Protein AF-A0A9D0CRR4-F1 (afdb_monomer)

Radius of gyration: 15.13 Å; Cα contacts (8 Å, |Δi|>4): 11; chains: 1; bounding box: 27×22×36 Å

Solvent-accessible surface area (backbone atoms only — not comparable to full-atom values): 28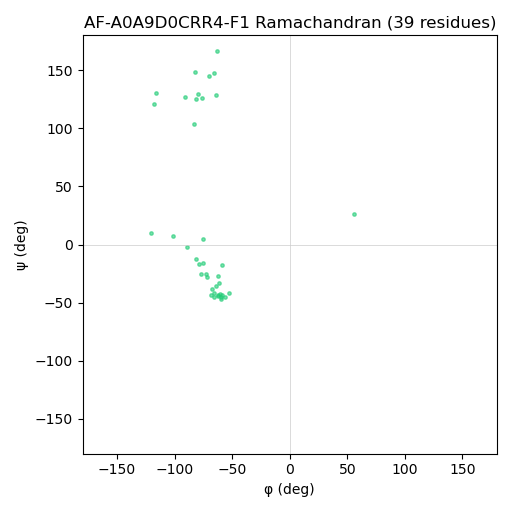19 Å² total; per-residue (Å²): 132,84,77,54,75,73,56,68,72,36,87,87,63,78,92,77,86,58,60,67,62,53,54,49,43,54,53,23,60,78,67,76,42,75,64,71,69,78,73,65,130

Mean predicted aligned error: 3.54 Å

Structure (mmCIF, N/CA/C/O backbone):
data_AF-A0A9D0CRR4-F1
#
_entry.id   AF-A0A9D0CRR4-F1
#
loop_
_atom_site.group_PDB
_atom_site.id
_atom_site.type_symbol
_atom_site.label_atom_id
_atom_site.label_alt_id
_atom_site.label_comp_id
_atom_site.label_asym_id
_atom_site.label_entity_id
_atom_site.label_seq_id
_atom_site.pdbx_PDB_ins_code
_atom_site.Cartn_x
_atom_site.Cartn_y
_atom_site.Cartn_z
_atom_site.occupancy
_atom_site.B_iso_or_equiv
_atom_site.auth_seq_id
_atom_site.auth_comp_id
_atom_site.auth_asym_id
_atom_site.auth_atom_id
_atom_site.pdbx_PDB_model_num
ATOM 1 N N . ILE A 1 1 ? 1.056 -3.367 6.715 1.00 90.50 1 ILE A N 1
ATOM 2 C CA . ILE A 1 1 ? 1.114 -3.661 8.167 1.00 90.50 1 ILE A CA 1
ATOM 3 C C . ILE A 1 1 ? -0.321 -3.673 8.676 1.00 90.50 1 ILE A C 1
ATOM 5 O O . ILE A 1 1 ? -1.052 -2.756 8.313 1.00 90.50 1 ILE A O 1
ATOM 9 N N . PRO A 1 2 ? -0.756 -4.709 9.406 1.00 93.88 2 PRO A N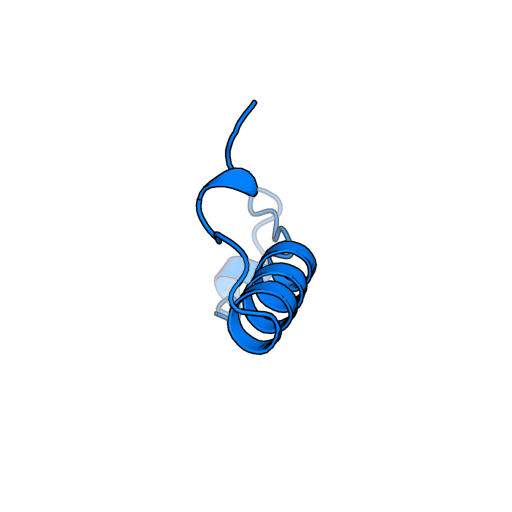 1
ATOM 10 C CA . PRO A 1 2 ? -2.096 -4.742 9.986 1.00 93.88 2 PRO A CA 1
ATOM 11 C C . PRO A 1 2 ? -2.274 -3.664 11.064 1.00 93.88 2 PRO A C 1
ATOM 13 O O . PRO A 1 2 ? -1.326 -3.349 11.777 1.00 93.88 2 PRO A O 1
ATOM 16 N N . LEU A 1 3 ? -3.488 -3.126 11.201 1.00 96.69 3 LEU A N 1
ATOM 17 C CA . LEU A 1 3 ? -3.841 -2.263 12.333 1.00 96.69 3 LEU A CA 1
ATOM 18 C C . LEU A 1 3 ? -3.931 -3.083 13.629 1.00 96.69 3 LEU A C 1
ATOM 20 O O . LEU A 1 3 ? -4.401 -4.231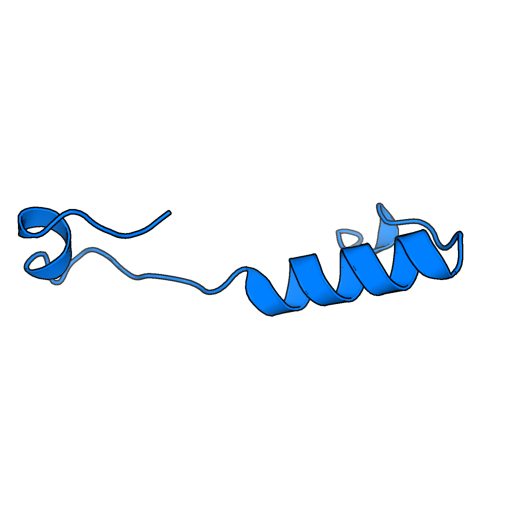 13.581 1.00 96.69 3 LEU A O 1
ATOM 24 N N . SER A 1 4 ? -3.531 -2.475 14.755 1.00 97.31 4 SER A N 1
ATOM 25 C CA . SER A 1 4 ? -3.837 -2.984 16.100 1.00 97.31 4 SER A CA 1
ATOM 26 C C . SER A 1 4 ? -5.348 -2.975 16.348 1.00 97.31 4 SER A C 1
ATOM 28 O O . SER A 1 4 ? -6.097 -2.373 15.575 1.00 97.31 4 SER A O 1
ATOM 30 N N . GLU A 1 5 ? -5.810 -3.653 17.395 1.00 96.69 5 GLU A N 1
ATOM 31 C CA . GLU A 1 5 ? -7.243 -3.736 17.700 1.00 96.69 5 GLU A CA 1
ATOM 32 C C . GLU A 1 5 ? -7.836 -2.351 17.991 1.00 96.69 5 GLU A C 1
ATOM 34 O O . GLU A 1 5 ? -8.822 -1.970 17.364 1.00 96.69 5 GLU A O 1
ATOM 39 N N . GLU A 1 6 ? -7.153 -1.528 18.787 1.00 97.19 6 GLU A N 1
ATOM 40 C CA . GLU A 1 6 ? -7.585 -0.166 19.133 1.00 97.19 6 GLU A CA 1
ATOM 41 C C . GLU A 1 6 ? -7.640 0.746 17.899 1.00 97.19 6 GLU A C 1
ATOM 43 O O . GLU A 1 6 ? -8.513 1.601 17.757 1.00 97.19 6 GLU A O 1
ATOM 48 N N . ALA A 1 7 ? -6.707 0.558 16.961 1.00 96.62 7 ALA A N 1
ATOM 49 C CA . ALA A 1 7 ? -6.665 1.335 15.729 1.00 96.62 7 ALA A CA 1
ATOM 50 C C . ALA A 1 7 ? -7.778 0.942 14.743 1.00 96.62 7 ALA A C 1
ATOM 52 O O . ALA A 1 7 ? -8.170 1.771 13.922 1.00 96.62 7 ALA A O 1
ATOM 53 N N . ARG A 1 8 ? -8.301 -0.291 14.807 1.00 95.94 8 ARG A N 1
ATOM 54 C CA . ARG A 1 8 ? -9.458 -0.716 13.995 1.00 95.94 8 ARG A CA 1
ATOM 55 C C . ARG A 1 8 ? -10.760 -0.078 14.465 1.00 95.94 8 ARG A C 1
ATOM 57 O O . ARG A 1 8 ? -11.649 0.116 13.644 1.00 95.94 8 ARG A O 1
ATOM 64 N N . GLU A 1 9 ? -10.859 0.254 15.748 1.00 96.81 9 GLU A N 1
ATOM 65 C CA . GLU A 1 9 ? -12.034 0.906 16.339 1.00 96.81 9 GLU A CA 1
ATOM 66 C C . GLU A 1 9 ? -12.056 2.427 16.099 1.00 96.81 9 GLU A C 1
ATOM 68 O O . GLU A 1 9 ? -13.080 3.081 16.287 1.00 96.81 9 GLU A O 1
ATOM 73 N N . CYS A 1 10 ? -10.946 3.018 15.647 1.00 97.25 10 CYS A N 1
ATOM 74 C CA . CYS A 1 10 ? -10.855 4.453 15.402 1.00 97.25 10 CYS A CA 1
ATOM 75 C C . CYS A 1 10 ? -11.410 4.841 14.021 1.00 97.25 10 CYS A C 1
ATOM 77 O O . CYS A 1 10 ? -10.722 4.733 13.006 1.00 97.25 10 CYS A O 1
ATOM 79 N N . GLU A 1 11 ? -12.615 5.417 13.988 1.00 96.25 11 GLU A N 1
ATOM 80 C CA . GLU A 1 11 ? -13.301 5.870 12.759 1.00 96.25 11 GLU A CA 1
ATOM 81 C C . GLU A 1 11 ? -12.524 6.924 11.945 1.00 96.25 11 GLU A C 1
ATOM 83 O O . GLU A 1 11 ? -12.794 7.152 10.766 1.00 96.25 11 GLU A O 1
ATOM 88 N N . ARG A 1 12 ? -11.537 7.585 12.560 1.00 97.25 12 ARG A N 1
ATOM 89 C CA . ARG A 1 12 ? -10.686 8.584 11.895 1.00 97.25 12 ARG A CA 1
ATOM 90 C C . ARG A 1 12 ? -9.582 7.957 11.040 1.00 97.25 12 ARG A C 1
ATOM 92 O O . ARG A 1 12 ? -8.979 8.666 10.232 1.00 97.25 12 ARG A O 1
ATOM 99 N N . ILE A 1 13 ? -9.272 6.672 11.230 1.00 97.25 13 ILE A N 1
ATOM 100 C CA . ILE A 1 13 ? -8.202 5.974 10.510 1.00 97.25 13 ILE A CA 1
ATOM 101 C C . ILE A 1 13 ? -8.773 5.332 9.246 1.00 97.25 13 ILE A C 1
ATOM 103 O O . ILE A 1 13 ? -9.711 4.543 9.292 1.00 97.25 13 ILE A O 1
ATOM 107 N N . ARG A 1 14 ? -8.155 5.627 8.097 1.00 96.12 14 ARG A N 1
ATOM 108 C CA . ARG A 1 14 ? -8.523 5.036 6.805 1.00 96.12 14 ARG A CA 1
ATOM 109 C C . ARG A 1 14 ? -7.359 4.24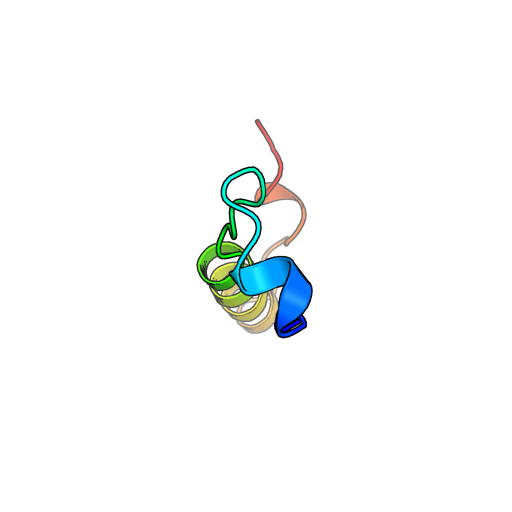4 6.228 1.00 96.12 14 ARG A C 1
ATOM 111 O O . ARG A 1 14 ? -6.299 4.801 5.952 1.00 96.12 14 ARG A O 1
ATOM 118 N N . VAL A 1 15 ? -7.580 2.954 5.993 1.00 95.88 15 VAL A N 1
ATOM 119 C CA . VAL A 1 15 ? -6.613 2.091 5.307 1.00 95.88 15 VAL A CA 1
ATOM 120 C C . VAL A 1 15 ? -6.714 2.317 3.802 1.00 95.88 15 VAL A C 1
ATOM 122 O O . VAL A 1 15 ? -7.799 2.257 3.225 1.00 95.88 15 VAL A O 1
ATOM 125 N N . VAL A 1 16 ? -5.574 2.557 3.158 1.00 95.88 16 VAL A N 1
ATOM 126 C CA . VAL A 1 16 ? -5.460 2.630 1.698 1.00 95.88 16 VAL A CA 1
ATOM 127 C C . VAL A 1 16 ? -4.557 1.498 1.235 1.00 95.88 16 VAL A C 1
ATOM 129 O O . VAL A 1 16 ? -3.478 1.286 1.787 1.00 95.88 16 VAL A O 1
ATOM 132 N N . SER A 1 17 ? -5.007 0.746 0.234 1.00 95.69 17 SER A N 1
ATOM 133 C CA . SER A 1 17 ? -4.232 -0.369 -0.302 1.00 95.69 17 SER A CA 1
ATOM 134 C C . SER A 1 17 ? -3.097 0.129 -1.196 1.00 95.69 17 SER A C 1
ATOM 136 O O . SER A 1 17 ? -3.338 0.829 -2.175 1.00 95.69 17 SER A O 1
ATOM 138 N N . MET A 1 18 ? -1.866 -0.294 -0.896 1.00 95.81 18 MET A N 1
ATOM 139 C CA . MET A 1 18 ? -0.703 -0.150 -1.787 1.00 95.81 18 MET A CA 1
ATOM 140 C C . MET A 1 18 ? -0.533 -1.337 -2.745 1.00 95.81 18 MET A C 1
ATOM 142 O O . MET A 1 18 ? 0.386 -1.331 -3.564 1.00 95.81 18 MET A O 1
ATOM 146 N N . ALA A 1 19 ? -1.392 -2.361 -2.658 1.00 96.81 19 ALA A N 1
ATOM 147 C CA . ALA A 1 19 ? -1.247 -3.586 -3.443 1.00 96.81 19 ALA A CA 1
ATOM 148 C C . ALA A 1 19 ? -1.099 -3.342 -4.961 1.00 96.81 19 ALA A C 1
ATOM 150 O O . ALA A 1 19 ? -0.220 -3.970 -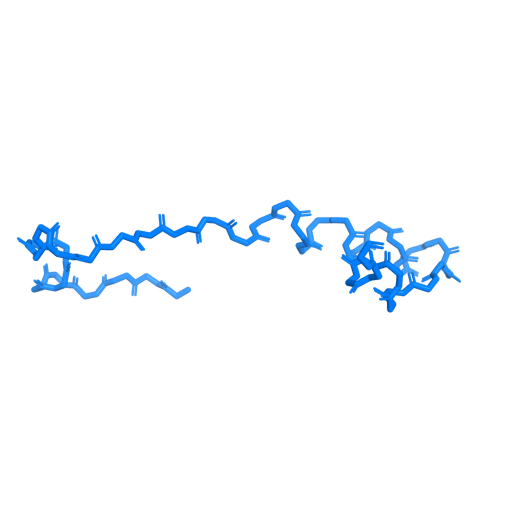5.548 1.00 96.81 19 ALA A O 1
ATOM 151 N N . PRO A 1 20 ? -1.850 -2.416 -5.600 1.00 95.00 20 PRO A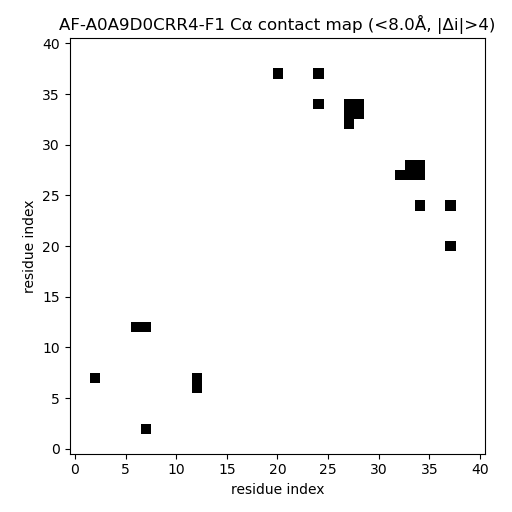 N 1
ATOM 152 C CA . PRO A 1 20 ? -1.696 -2.156 -7.033 1.00 95.00 20 PRO A CA 1
ATOM 153 C C . PRO A 1 20 ? -0.305 -1.632 -7.410 1.00 95.00 20 PRO A C 1
ATOM 155 O O . PRO A 1 20 ? 0.293 -2.111 -8.368 1.00 95.00 20 PRO A O 1
ATOM 158 N N . VAL A 1 21 ? 0.239 -0.694 -6.626 1.00 95.62 21 VAL A N 1
ATOM 159 C CA . VAL A 1 21 ? 1.568 -0.106 -6.871 1.00 95.62 21 VAL A CA 1
ATOM 160 C C . VAL A 1 21 ? 2.659 -1.162 -6.700 1.00 95.62 21 VAL A C 1
ATOM 162 O O . VAL A 1 21 ? 3.575 -1.246 -7.514 1.00 95.62 21 VAL A O 1
ATOM 165 N N . ILE A 1 22 ? 2.540 -2.009 -5.673 1.00 96.69 22 ILE A N 1
ATOM 166 C CA . ILE A 1 22 ? 3.490 -3.100 -5.414 1.00 96.69 22 ILE A CA 1
ATOM 167 C C . ILE A 1 22 ? 3.439 -4.146 -6.535 1.00 96.69 22 ILE A C 1
ATOM 169 O O . ILE A 1 22 ? 4.488 -4.552 -7.031 1.00 96.69 22 ILE A O 1
ATOM 173 N N . ALA A 1 23 ? 2.242 -4.555 -6.964 1.00 97.25 23 ALA A N 1
ATOM 174 C CA . ALA A 1 23 ? 2.069 -5.515 -8.052 1.00 97.25 23 ALA A CA 1
ATOM 175 C C . ALA 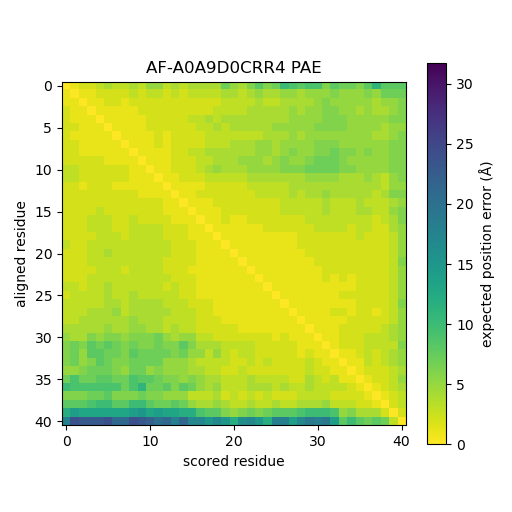A 1 23 ? 2.694 -5.006 -9.358 1.00 97.25 23 ALA A C 1
ATOM 177 O O . ALA A 1 23 ? 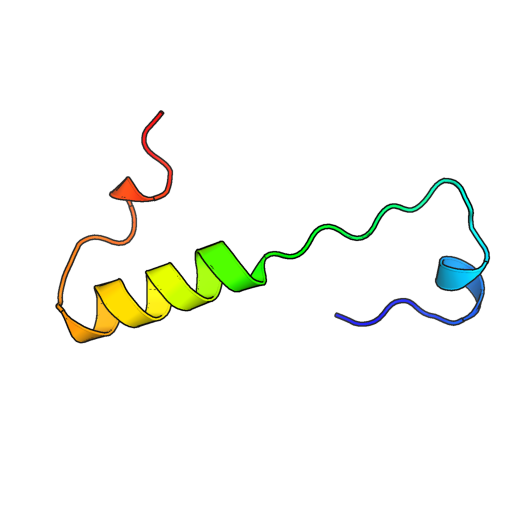3.436 -5.724 -10.028 1.00 97.25 23 ALA A O 1
ATOM 178 N N . GLU A 1 24 ? 2.450 -3.741 -9.685 1.00 96.19 24 GLU A N 1
ATOM 179 C CA . GLU A 1 24 ? 3.018 -3.108 -10.867 1.00 96.19 24 GLU A CA 1
ATOM 180 C C . GLU A 1 24 ? 4.542 -2.946 -10.755 1.00 96.19 24 GLU A C 1
ATOM 182 O O . GLU A 1 24 ? 5.268 -3.199 -11.713 1.00 96.19 24 GLU A O 1
ATOM 187 N N . THR A 1 25 ? 5.053 -2.625 -9.566 1.00 96.19 25 THR A N 1
ATOM 188 C CA . THR A 1 25 ? 6.500 -2.578 -9.304 1.00 96.19 25 THR A CA 1
ATOM 189 C C . THR A 1 25 ? 7.150 -3.938 -9.568 1.00 96.19 25 THR A C 1
ATOM 191 O O . THR A 1 25 ? 8.152 -4.012 -10.276 1.00 96.19 25 THR A O 1
ATOM 194 N N . MET A 1 26 ? 6.562 -5.030 -9.067 1.00 97.19 26 MET A N 1
ATOM 195 C CA . MET A 1 26 ? 7.046 -6.393 -9.323 1.00 97.19 26 MET A CA 1
ATOM 196 C C . MET A 1 26 ? 7.028 -6.737 -10.817 1.00 97.19 26 MET A C 1
ATOM 198 O O . MET A 1 26 ? 8.000 -7.293 -11.331 1.00 97.19 26 MET A O 1
ATOM 202 N N . ARG A 1 27 ? 5.955 -6.369 -11.532 1.00 96.56 27 ARG A N 1
ATOM 203 C CA . ARG A 1 27 ? 5.841 -6.559 -12.986 1.00 96.56 27 ARG A CA 1
ATOM 204 C C . ARG A 1 27 ? 6.959 -5.833 -13.738 1.00 96.56 27 ARG A C 1
ATOM 206 O O . ARG A 1 27 ? 7.526 -6.401 -14.667 1.00 96.56 27 ARG A O 1
ATOM 213 N N . ARG A 1 28 ? 7.272 -4.596 -13.348 1.00 96.19 28 ARG A N 1
ATOM 214 C CA . ARG A 1 28 ? 8.317 -3.779 -13.981 1.00 96.19 28 ARG A CA 1
ATOM 215 C C . ARG A 1 28 ? 9.712 -4.323 -13.721 1.00 96.19 28 ARG A C 1
ATOM 217 O O . ARG A 1 28 ? 10.474 -4.458 -14.667 1.00 96.19 28 ARG A O 1
ATOM 224 N N . ILE A 1 29 ? 10.000 -4.741 -12.487 1.00 96.00 29 ILE A N 1
ATOM 225 C CA . ILE A 1 29 ? 11.262 -5.417 -12.144 1.00 96.00 29 ILE A CA 1
ATOM 226 C C . ILE A 1 29 ? 11.452 -6.664 -13.012 1.00 96.00 29 ILE A C 1
ATOM 228 O O . ILE A 1 29 ? 12.523 -6.860 -13.574 1.00 96.00 29 ILE A O 1
ATOM 232 N N . ASN A 1 30 ? 10.407 -7.483 -13.170 1.00 97.25 30 ASN A N 1
ATOM 233 C CA . ASN A 1 30 ? 10.475 -8.684 -14.002 1.00 97.25 30 ASN A CA 1
ATOM 234 C C . ASN A 1 30 ? 10.749 -8.388 -15.487 1.00 97.25 30 ASN A C 1
ATOM 236 O O . ASN A 1 30 ? 11.305 -9.238 -16.175 1.00 97.25 30 ASN A O 1
ATOM 240 N N . ARG A 1 31 ? 10.362 -7.207 -15.974 1.00 96.38 31 ARG A N 1
ATOM 241 C CA . ARG A 1 31 ? 10.560 -6.780 -17.365 1.00 96.38 31 ARG A CA 1
ATOM 242 C C . ARG A 1 31 ? 11.732 -5.818 -17.556 1.00 96.38 31 ARG A C 1
ATOM 244 O O . ARG A 1 31 ? 11.869 -5.274 -18.645 1.00 96.38 31 ARG A O 1
ATOM 251 N N . GLU A 1 32 ? 12.533 -5.586 -16.515 1.00 94.62 32 GLU A N 1
ATOM 252 C CA . GLU A 1 32 ? 13.631 -4.606 -16.521 1.00 94.62 32 GLU A CA 1
ATOM 253 C C . GLU A 1 32 ? 13.162 -3.181 -16.902 1.00 94.62 32 GLU A C 1
ATOM 255 O O . GLU A 1 32 ? 13.919 -2.353 -17.4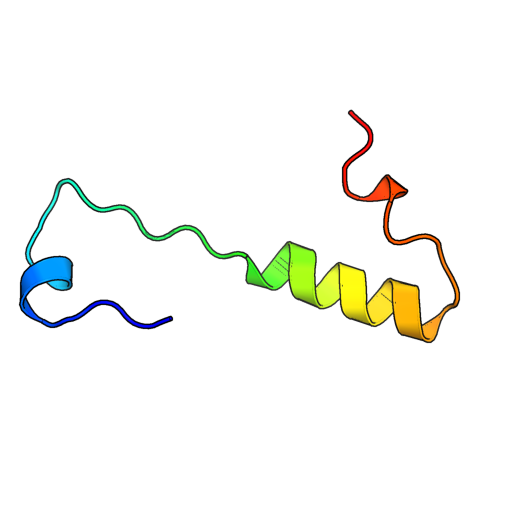04 1.00 94.62 32 GLU A O 1
ATOM 260 N N . GLU A 1 33 ? 11.886 -2.880 -16.643 1.00 93.75 33 GLU A N 1
ATOM 261 C CA . GLU A 1 33 ? 11.278 -1.568 -16.860 1.00 93.75 33 GLU A CA 1
ATOM 262 C C . GLU A 1 33 ? 11.578 -0.639 -15.672 1.00 93.75 33 GLU A C 1
ATOM 264 O O . GLU A 1 33 ? 11.651 -1.074 -14.517 1.00 93.75 33 GLU A O 1
ATOM 269 N N . SER A 1 34 ? 11.689 0.670 -15.927 1.00 92.62 34 SER A N 1
ATOM 270 C CA . SER A 1 34 ? 11.921 1.633 -14.846 1.00 92.62 34 SER A CA 1
ATOM 271 C C . SER A 1 34 ? 10.747 1.687 -13.865 1.00 92.62 34 SER A C 1
ATOM 273 O O . SER A 1 34 ? 9.591 1.907 -14.240 1.00 92.62 34 SER A O 1
ATOM 275 N N . VAL A 1 35 ? 11.061 1.556 -12.577 1.00 92.31 35 VAL A N 1
ATOM 276 C CA . VAL A 1 35 ? 10.111 1.737 -11.471 1.00 92.31 35 VAL A CA 1
ATOM 277 C C . VAL A 1 35 ? 9.838 3.225 -11.207 1.00 92.31 35 VAL A C 1
ATOM 279 O O . VAL A 1 35 ? 8.760 3.564 -10.728 1.00 92.31 35 VAL A O 1
ATOM 282 N N . SER A 1 36 ? 10.763 4.129 -11.561 1.00 90.50 36 SER A N 1
ATOM 283 C CA . SER A 1 36 ? 10.626 5.573 -11.292 1.00 90.50 36 SER A CA 1
ATOM 284 C C . SER A 1 36 ? 9.410 6.193 -11.979 1.00 90.50 36 SER A C 1
ATOM 286 O O . SER A 1 36 ? 8.750 7.049 -11.396 1.00 90.50 36 SER A O 1
ATOM 288 N N . SER A 1 37 ? 9.047 5.695 -13.163 1.00 86.62 37 SER A N 1
ATOM 289 C CA . SER A 1 37 ? 7.912 6.206 -13.934 1.00 86.62 37 SER A CA 1
ATOM 290 C C . SER A 1 37 ? 6.543 5.781 -13.395 1.00 86.62 37 SER A C 1
ATOM 292 O O . SER A 1 37 ? 5.526 6.090 -14.004 1.00 86.62 37 SER A O 1
ATOM 294 N N . LEU A 1 38 ? 6.474 5.083 -12.252 1.00 88.62 38 LEU A N 1
ATOM 295 C CA . LEU A 1 38 ? 5.223 4.937 -11.491 1.00 88.62 38 LEU A CA 1
ATOM 296 C C . LEU A 1 38 ? 4.829 6.199 -10.723 1.00 88.62 38 LEU A C 1
ATOM 298 O O . LEU A 1 38 ? 3.692 6.297 -10.267 1.00 88.62 38 LEU A O 1
ATOM 302 N N . PHE A 1 39 ? 5.765 7.132 -10.561 1.00 87.88 39 PHE A N 1
ATOM 303 C CA . PHE A 1 39 ? 5.604 8.342 -9.759 1.00 87.88 39 PHE A CA 1
ATOM 304 C C . PHE A 1 39 ? 5.791 9.622 -10.586 1.00 87.88 39 PHE A C 1
ATOM 306 O O . PHE A 1 39 ? 5.884 10.708 -10.020 1.00 87.88 39 PHE A O 1
ATOM 313 N N . GLU A 1 40 ? 5.866 9.492 -11.912 1.00 83.62 40 GLU A N 1
ATOM 314 C CA . GLU A 1 40 ? 5.867 10.622 -12.840 1.00 83.62 40 GLU A CA 1
ATOM 315 C C . GLU A 1 40 ? 4.412 11.076 -13.060 1.00 83.62 40 GLU A C 1
ATOM 317 O O . GLU A 1 40 ? 3.539 10.255 -13.350 1.00 83.62 40 GLU A O 1
ATOM 322 N N . SER A 1 41 ? 4.172 12.367 -12.806 1.00 58.16 41 SER A N 1
ATOM 323 C CA . SER A 1 41 ? 2.860 13.026 -12.713 1.00 58.16 41 SER A CA 1
ATOM 324 C C . SER A 1 41 ? 2.144 13.226 -14.044 1.00 58.16 41 SER A C 1
ATOM 326 O O . SER A 1 41 ? 2.823 13.607 -15.023 1.00 58.16 41 SER A O 1
#

pLDDT: mean 93.93, std 6.5, range [58.16, 97.31]

Nearest PDB structures (foldseek):
  7xmu-assembly1_A  TM=8.805E-01  e=1.103E-01  Escherichia coli str. K-12 substr. MG1655

Secondary structure (DSSP, 8-state):
-PPPHHHHH-TT------HHHHHHHHHHHHTT--SGGGS--

Sequence (41 aa):
IPLSEEARECERIRVVSMAPVIAETMRRINREESVSSLFES

Foldseek 3Di:
DDDDPVLVPDPVDDDDDPVVLVVVLVVCVVVVHDSCVVPDD